Protein AF-A0A446BPL0-F1 (afdb_monomer_lite)

Secondary structure (DSSP, 8-state):
----------------PPPPPPPPPEEEEEEEEESS--SSEEEEEEEEEEE-TTS-EEEEEEEEEE-TT--EEEEEEEEETTEEEEEEE---GGGTTGGGEEEEEEEEE-SSEEEEEEEEEEE-----

Radius of gyration: 24.14 Å; chains: 1; bounding box: 32×94×41 Å

Structure (mmCIF, N/CA/C/O backbone):
data_AF-A0A446BPL0-F1
#
_entry.id   AF-A0A446BPL0-F1
#
loop_
_atom_site.group_PDB
_atom_site.id
_atom_site.type_symbol
_atom_site.label_atom_id
_atom_site.label_alt_id
_atom_site.label_comp_id
_atom_site.label_asym_id
_atom_site.label_entity_id
_atom_site.label_seq_id
_atom_site.pdbx_PDB_ins_code
_atom_site.Cartn_x
_atom_site.Cartn_y
_atom_site.Cartn_z
_atom_site.occupancy
_atom_site.B_iso_or_equiv
_atom_site.auth_seq_id
_atom_site.auth_comp_id
_atom_site.auth_asym_id
_atom_site.auth_atom_id
_atom_site.pdbx_PDB_model_num
ATOM 1 N N . MET A 1 1 ? 3.384 -76.681 -22.483 1.00 42.91 1 MET A N 1
ATOM 2 C CA . MET A 1 1 ? 3.804 -75.402 -21.876 1.00 42.91 1 MET A CA 1
ATOM 3 C C . MET A 1 1 ? 3.046 -74.299 -22.608 1.00 42.91 1 MET A C 1
ATOM 5 O O . MET A 1 1 ? 3.404 -73.990 -23.733 1.00 42.91 1 MET A O 1
ATOM 9 N N . LEU A 1 2 ? 1.916 -73.838 -22.064 1.00 40.09 2 LEU A N 1
ATOM 10 C CA . LEU A 1 2 ? 1.061 -72.804 -22.668 1.00 40.09 2 LEU A CA 1
ATOM 11 C C . LEU A 1 2 ? 1.271 -71.510 -21.876 1.00 40.09 2 LEU A C 1
ATOM 13 O O . LEU A 1 2 ? 0.990 -71.479 -20.680 1.00 40.09 2 LEU A O 1
ATOM 17 N N . ALA A 1 3 ? 1.826 -70.484 -22.520 1.00 44.44 3 ALA A N 1
ATOM 18 C CA . ALA A 1 3 ? 2.051 -69.174 -21.920 1.00 44.44 3 ALA A CA 1
ATOM 19 C C . ALA A 1 3 ? 0.788 -68.313 -22.079 1.00 44.44 3 ALA A C 1
ATOM 21 O O . ALA A 1 3 ? 0.375 -68.021 -23.199 1.00 44.44 3 ALA A O 1
ATOM 22 N N . PHE A 1 4 ? 0.179 -67.915 -20.963 1.00 41.56 4 PHE A N 1
ATOM 23 C CA . PHE A 1 4 ? -0.843 -66.868 -20.921 1.00 41.56 4 PHE A CA 1
ATOM 24 C C . PHE A 1 4 ? -0.150 -65.505 -20.785 1.00 41.56 4 PHE A C 1
ATOM 26 O O . PHE A 1 4 ? 0.570 -65.317 -19.803 1.00 41.56 4 PHE A O 1
ATOM 33 N N . PRO A 1 5 ? -0.358 -64.531 -21.687 1.00 60.25 5 PRO A N 1
ATOM 34 C CA . PRO A 1 5 ? 0.028 -63.160 -21.404 1.00 60.25 5 PRO A CA 1
ATOM 35 C C . PRO A 1 5 ? -1.113 -62.474 -20.639 1.00 60.25 5 PRO A C 1
ATOM 37 O O . PRO A 1 5 ? -2.188 -62.233 -21.183 1.00 60.25 5 PRO A O 1
ATOM 40 N N . PHE A 1 6 ? -0.887 -62.160 -19.364 1.00 51.91 6 PHE A N 1
ATOM 41 C CA . PHE A 1 6 ? -1.684 -61.164 -18.646 1.00 51.91 6 PHE A CA 1
ATOM 42 C C . PHE A 1 6 ? -1.260 -59.768 -19.127 1.00 51.91 6 PHE A C 1
ATOM 44 O O . PHE A 1 6 ? -0.077 -59.444 -18.996 1.00 51.91 6 PHE A O 1
ATOM 51 N N . PRO A 1 7 ? -2.155 -58.904 -19.639 1.00 57.72 7 PRO A N 1
ATOM 52 C CA . PRO A 1 7 ? -1.824 -57.496 -19.757 1.00 57.72 7 PRO A CA 1
ATOM 53 C C . PRO A 1 7 ? -1.937 -56.854 -18.369 1.00 57.72 7 PRO A C 1
ATOM 55 O O . PRO A 1 7 ? -2.996 -56.861 -17.740 1.00 57.72 7 PRO A O 1
ATOM 58 N N . LEU A 1 8 ? -0.822 -56.312 -17.884 1.00 49.50 8 LEU A N 1
ATOM 59 C CA . LEU A 1 8 ? -0.782 -55.452 -16.708 1.00 49.50 8 LEU A CA 1
ATOM 60 C C . LEU A 1 8 ? -1.464 -54.124 -17.071 1.00 49.50 8 LEU A C 1
ATOM 62 O O . LEU A 1 8 ? -0.910 -53.321 -17.817 1.00 49.50 8 LEU A O 1
ATOM 66 N N . LEU A 1 9 ? -2.683 -53.911 -16.577 1.00 45.56 9 LEU A N 1
ATOM 67 C CA . LEU A 1 9 ? -3.401 -52.650 -16.736 1.00 45.56 9 LEU A CA 1
ATOM 68 C C . LEU A 1 9 ? -2.903 -51.662 -15.668 1.00 45.56 9 LEU A C 1
ATOM 70 O O . LEU A 1 9 ? -3.356 -51.690 -14.525 1.00 45.56 9 LEU A O 1
ATOM 74 N N . THR A 1 10 ? -1.951 -50.797 -16.009 1.00 55.56 10 THR A N 1
ATOM 75 C CA . THR A 1 10 ? -1.563 -49.664 -15.158 1.00 55.56 10 THR A CA 1
ATOM 76 C C . THR A 1 10 ? -2.549 -48.512 -15.353 1.00 55.56 10 THR A C 1
ATOM 78 O O . THR A 1 10 ? -2.412 -47.710 -16.274 1.00 55.56 10 THR A O 1
ATOM 81 N N . LEU A 1 11 ? -3.547 -48.399 -14.470 1.00 48.34 11 LEU A N 1
ATOM 82 C CA . LEU A 1 11 ? -4.276 -47.140 -14.290 1.00 48.34 11 LEU A CA 1
ATOM 83 C C . LEU A 1 11 ? -3.397 -46.184 -13.475 1.00 48.34 11 LEU A C 1
ATOM 85 O O . LEU A 1 11 ? -3.347 -46.260 -12.250 1.00 48.34 11 LEU A O 1
ATOM 89 N N . ALA A 1 12 ? -2.715 -45.264 -14.152 1.00 51.53 12 ALA A N 1
ATOM 90 C CA . ALA A 1 12 ? -2.265 -44.039 -13.510 1.00 51.53 12 ALA A CA 1
ATOM 91 C C . ALA A 1 12 ? -3.469 -43.089 -13.432 1.00 51.53 12 ALA A C 1
ATOM 93 O O . ALA A 1 12 ? -3.795 -42.399 -14.396 1.00 51.53 12 ALA A O 1
ATOM 94 N N . THR A 1 13 ? -4.169 -43.068 -12.298 1.00 52.16 13 THR A N 1
ATOM 95 C CA . THR A 1 13 ? -5.094 -41.974 -11.985 1.00 52.16 13 THR A CA 1
ATOM 96 C C . THR A 1 13 ? -4.269 -40.718 -11.740 1.00 52.16 13 THR A C 1
ATOM 98 O O . THR A 1 13 ? -3.755 -40.510 -10.642 1.00 52.16 13 THR A O 1
ATOM 101 N N . ALA A 1 14 ? -4.125 -39.882 -12.767 1.00 57.25 14 ALA A N 1
ATOM 102 C CA . ALA A 1 14 ? -3.742 -38.496 -12.571 1.00 57.25 14 ALA A CA 1
ATOM 103 C C . ALA A 1 14 ? -4.875 -37.832 -11.780 1.00 57.25 14 ALA A C 1
ATOM 105 O O . ALA A 1 14 ? -5.958 -37.590 -12.314 1.00 57.25 14 ALA A O 1
ATOM 106 N N . ALA A 1 15 ? -4.659 -37.594 -10.487 1.00 60.56 15 ALA A N 1
ATOM 107 C CA . ALA A 1 15 ? -5.486 -36.653 -9.755 1.00 60.56 15 ALA A CA 1
ATOM 108 C C . ALA A 1 15 ? -5.290 -35.294 -10.437 1.00 60.56 15 ALA A C 1
ATOM 110 O O . ALA A 1 15 ? -4.229 -34.684 -10.313 1.00 60.56 15 ALA A O 1
ATOM 111 N N . VAL A 1 16 ? -6.276 -34.856 -11.220 1.00 61.38 16 VAL A N 1
ATOM 112 C CA . VAL A 1 16 ? -6.340 -33.471 -11.682 1.00 61.38 16 VAL A CA 1
ATOM 113 C C . VAL A 1 16 ? -6.524 -32.649 -10.413 1.00 61.38 16 VAL A C 1
ATOM 115 O O . VAL A 1 16 ? -7.595 -32.669 -9.809 1.00 61.38 16 VAL A O 1
ATOM 118 N N . ALA A 1 17 ? -5.443 -32.032 -9.934 1.00 71.06 17 ALA A N 1
ATOM 119 C CA . ALA A 1 17 ? -5.537 -31.058 -8.862 1.00 71.06 17 ALA A CA 1
ATOM 120 C C . ALA A 1 17 ? -6.534 -29.989 -9.322 1.00 71.06 17 ALA A C 1
ATOM 122 O O . ALA A 1 17 ? -6.438 -29.513 -10.451 1.00 71.06 17 ALA A O 1
ATOM 123 N N . ALA A 1 18 ? -7.529 -29.683 -8.489 1.00 79.38 18 ALA A N 1
ATOM 124 C CA . ALA A 1 18 ? -8.493 -28.641 -8.809 1.00 79.38 18 ALA A CA 1
ATOM 125 C C . ALA A 1 18 ? -7.753 -27.329 -9.109 1.00 79.38 18 ALA A C 1
ATOM 127 O O . ALA A 1 18 ? -6.760 -27.022 -8.442 1.00 79.38 18 ALA A O 1
ATOM 128 N N . ASP A 1 19 ? -8.245 -26.567 -10.088 1.00 86.25 19 ASP A N 1
ATOM 129 C CA . ASP A 1 19 ? -7.669 -25.264 -10.404 1.00 86.25 19 ASP A CA 1
ATOM 130 C C . ASP A 1 19 ? -7.672 -24.381 -9.143 1.00 86.25 19 ASP A C 1
ATOM 132 O O . ASP A 1 19 ? -8.701 -24.279 -8.458 1.00 86.25 19 ASP A O 1
ATOM 136 N N . PRO A 1 20 ? -6.537 -23.750 -8.792 1.00 85.81 20 PRO A N 1
ATOM 137 C CA . PRO A 1 20 ? -6.474 -22.897 -7.619 1.00 85.81 20 PRO A CA 1
ATOM 138 C C . PRO A 1 20 ? -7.430 -21.716 -7.797 1.00 85.81 20 PRO A C 1
ATOM 140 O O . PRO A 1 20 ? -7.405 -21.017 -8.808 1.00 85.81 20 PRO A O 1
ATOM 143 N N . THR A 1 21 ? -8.277 -21.473 -6.797 1.00 88.94 21 THR A N 1
ATOM 144 C CA . THR A 1 21 ? -9.144 -20.290 -6.799 1.00 88.94 21 THR A CA 1
ATOM 145 C C . THR A 1 21 ? -8.307 -19.058 -6.438 1.00 88.94 21 THR A C 1
ATOM 147 O O . TH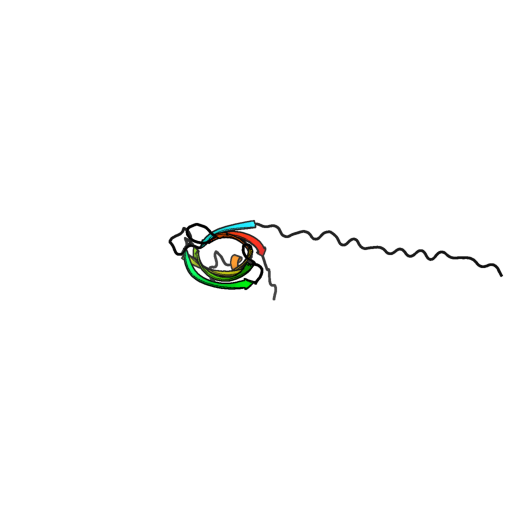R A 1 21 ? -7.735 -19.034 -5.345 1.00 88.94 21 THR A O 1
ATOM 150 N N . PRO A 1 22 ? -8.211 -18.038 -7.310 1.00 87.56 22 PRO A N 1
ATOM 151 C CA . PRO A 1 22 ? -7.434 -16.838 -7.019 1.00 87.56 22 PRO A CA 1
ATOM 152 C C . PRO A 1 22 ? -8.084 -16.007 -5.898 1.00 87.56 22 PRO A C 1
ATOM 154 O O . PRO A 1 22 ? -9.307 -16.060 -5.716 1.00 87.56 22 PRO A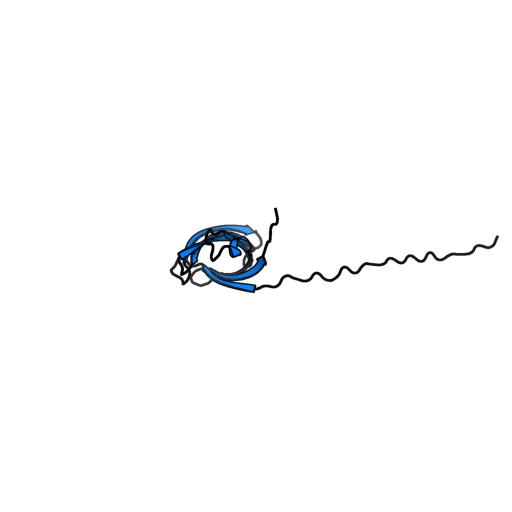 O 1
ATOM 157 N N . PRO A 1 23 ? -7.301 -15.205 -5.153 1.00 86.81 23 PRO A N 1
ATOM 158 C CA . PRO A 1 23 ? -7.859 -14.260 -4.195 1.00 86.81 23 PRO A CA 1
ATOM 159 C C . PRO A 1 23 ? -8.688 -13.183 -4.909 1.00 86.81 23 PRO A C 1
ATOM 161 O O . PRO A 1 23 ? -8.446 -12.841 -6.067 1.00 86.81 23 PRO A O 1
ATOM 164 N N . LYS A 1 24 ? -9.670 -12.625 -4.198 1.00 88.06 24 LYS A N 1
ATOM 165 C CA . LYS A 1 24 ? -10.423 -11.455 -4.667 1.00 88.06 24 LYS A CA 1
ATOM 166 C C . LYS A 1 24 ? -9.668 -10.181 -4.297 1.00 88.06 24 LYS A C 1
ATOM 168 O O . LYS A 1 24 ? -9.103 -10.110 -3.213 1.00 88.06 24 LYS A O 1
ATOM 173 N N . LEU A 1 25 ? -9.734 -9.168 -5.157 1.00 83.25 25 LEU A N 1
ATOM 174 C CA . LEU A 1 25 ? -9.207 -7.834 -4.872 1.00 83.25 25 LEU A CA 1
ATOM 175 C C . LEU A 1 25 ? -10.346 -6.904 -4.448 1.00 83.25 25 LEU A C 1
ATOM 177 O O . LEU A 1 25 ? -11.337 -6.769 -5.166 1.00 83.25 25 LEU A O 1
ATOM 181 N N . THR A 1 26 ? -10.201 -6.266 -3.289 1.00 89.38 26 THR A N 1
ATOM 182 C CA . THR A 1 26 ? -11.112 -5.216 -2.808 1.00 89.38 26 THR A CA 1
ATOM 183 C C . THR A 1 26 ? -10.370 -3.889 -2.823 1.00 89.38 26 THR A C 1
ATOM 185 O O . THR A 1 26 ? -9.348 -3.769 -2.162 1.00 89.38 26 THR A O 1
ATOM 188 N N . TYR A 1 27 ? -10.853 -2.892 -3.563 1.00 86.00 27 TYR A N 1
ATOM 189 C CA . TYR A 1 27 ? -10.235 -1.561 -3.566 1.00 86.00 27 TYR A CA 1
ATOM 190 C C . TYR A 1 27 ? -10.253 -0.941 -2.163 1.00 86.00 27 TYR A C 1
ATOM 192 O O . TYR A 1 27 ? -11.278 -1.000 -1.481 1.00 86.00 27 TYR A O 1
ATOM 200 N N . LEU A 1 28 ? -9.125 -0.364 -1.747 1.00 78.44 28 LEU A N 1
ATOM 201 C CA . LEU A 1 28 ? -8.977 0.307 -0.459 1.00 78.44 28 LEU A CA 1
ATOM 202 C C . LEU A 1 28 ? -8.961 1.821 -0.625 1.00 78.44 28 LEU A C 1
ATOM 204 O O . LEU A 1 28 ? -9.869 2.503 -0.154 1.00 78.44 28 LEU A O 1
ATOM 208 N N . TYR A 1 29 ? -7.920 2.342 -1.268 1.00 84.56 29 TYR A N 1
ATOM 209 C CA . TYR A 1 29 ? -7.711 3.772 -1.443 1.00 84.56 29 TYR A CA 1
ATOM 210 C C . TYR A 1 29 ? -6.790 4.043 -2.631 1.00 84.56 29 TYR A C 1
ATOM 212 O O . TYR A 1 29 ? -6.041 3.171 -3.066 1.00 84.56 29 TYR A O 1
ATOM 220 N N . SER A 1 30 ? -6.826 5.284 -3.105 1.00 80.06 30 SER A N 1
ATOM 221 C CA . SER A 1 30 ? -5.842 5.850 -4.021 1.00 80.06 30 SER A CA 1
ATOM 222 C C . SER A 1 30 ? -4.975 6.829 -3.240 1.00 80.06 30 SER A C 1
ATOM 224 O O . SER A 1 30 ? -5.511 7.645 -2.481 1.00 80.06 30 SER A O 1
ATOM 226 N N . ALA A 1 31 ? -3.664 6.791 -3.432 1.00 72.12 31 ALA A N 1
ATOM 227 C CA . ALA A 1 31 ? -2.737 7.761 -2.869 1.00 72.12 31 ALA A CA 1
ATOM 228 C C . ALA A 1 31 ? -2.050 8.543 -3.984 1.00 72.12 31 ALA A C 1
ATOM 230 O O . ALA A 1 31 ? -1.574 7.969 -4.957 1.00 72.12 31 ALA A O 1
ATOM 231 N N . ASN A 1 32 ? -1.962 9.860 -3.810 1.00 71.50 32 ASN A 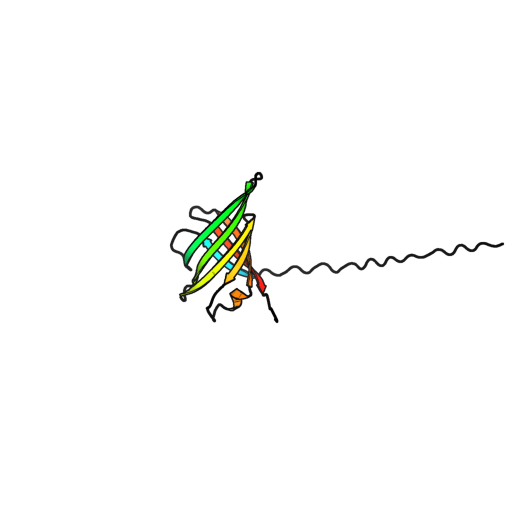N 1
ATOM 232 C CA . ASN A 1 32 ? -1.019 10.674 -4.559 1.00 71.50 32 ASN A CA 1
ATOM 233 C C . ASN A 1 32 ? 0.157 10.972 -3.631 1.00 71.50 32 ASN A C 1
ATOM 235 O O . ASN A 1 32 ? 0.058 11.799 -2.724 1.00 71.50 32 ASN A O 1
ATOM 239 N N . VAL A 1 33 ? 1.245 10.235 -3.815 1.00 67.44 33 VAL A N 1
ATOM 240 C CA . VAL A 1 33 ? 2.484 10.384 -3.063 1.00 67.44 33 VAL A CA 1
ATOM 241 C C . VAL A 1 33 ? 3.228 11.592 -3.620 1.00 67.44 33 VAL A C 1
ATOM 243 O O . VAL A 1 33 ? 4.138 11.474 -4.438 1.00 67.44 33 VAL A O 1
ATOM 246 N N . THR A 1 34 ? 2.781 12.776 -3.209 1.00 57.34 34 THR A N 1
ATOM 247 C CA . THR A 1 34 ? 3.431 14.060 -3.493 1.00 57.34 34 THR A CA 1
ATOM 248 C C . THR A 1 34 ? 4.069 14.604 -2.225 1.00 57.34 34 THR A C 1
ATOM 250 O O . THR A 1 34 ? 3.502 14.470 -1.139 1.00 57.34 34 THR A O 1
ATOM 253 N N . PHE A 1 35 ? 5.184 15.321 -2.346 1.00 45.19 35 PHE A N 1
ATOM 254 C CA . PHE A 1 35 ? 5.617 16.241 -1.295 1.00 45.19 35 PHE A CA 1
ATOM 255 C C . PHE A 1 35 ? 4.673 17.463 -1.300 1.00 45.19 35 PHE A C 1
ATOM 257 O O . PHE A 1 35 ? 4.975 18.479 -1.917 1.00 45.19 35 PHE A O 1
ATOM 264 N N . GLY A 1 36 ? 3.489 17.356 -0.687 1.00 38.44 36 GLY A N 1
ATOM 265 C CA . GLY A 1 36 ? 2.461 18.406 -0.743 1.00 38.44 36 GLY A CA 1
ATOM 266 C C . GLY A 1 36 ? 1.130 18.021 -0.089 1.00 38.44 36 GLY A C 1
ATOM 267 O O . GLY A 1 36 ? 0.911 16.866 0.265 1.00 38.44 36 GLY A O 1
ATOM 268 N N . ASP A 1 37 ? 0.246 19.000 0.123 1.00 36.94 37 ASP A N 1
ATOM 269 C CA . ASP A 1 37 ? -0.991 18.819 0.896 1.00 36.94 37 ASP A CA 1
ATOM 270 C C . ASP A 1 37 ? -2.069 18.025 0.123 1.00 36.94 37 ASP A C 1
ATOM 272 O O . ASP A 1 37 ? -2.502 18.428 -0.956 1.00 36.94 37 ASP A O 1
ATOM 276 N N . THR A 1 38 ? -2.545 16.909 0.693 1.00 40.91 38 THR A N 1
ATOM 277 C CA . THR A 1 38 ? -3.691 16.120 0.185 1.00 40.91 38 THR A CA 1
ATOM 278 C C . THR A 1 38 ? -4.570 15.536 1.308 1.00 40.91 38 THR A C 1
ATOM 280 O O . THR A 1 38 ? -4.214 15.571 2.483 1.00 40.91 38 THR A O 1
ATOM 283 N N . VAL A 1 39 ? -5.753 15.036 0.912 1.00 46.22 39 VAL A N 1
ATOM 284 C CA . VAL A 1 39 ? -6.985 14.711 1.686 1.00 46.22 39 VAL A CA 1
ATOM 285 C C . VAL A 1 39 ? -6.825 13.613 2.765 1.00 46.22 39 VAL A C 1
ATOM 287 O O . VAL A 1 39 ? -7.673 13.439 3.634 1.00 46.22 39 VAL A O 1
ATOM 290 N N . SER A 1 40 ? -5.699 12.913 2.771 1.00 54.25 40 SER A N 1
ATOM 291 C CA . SER A 1 40 ? -5.096 12.256 3.933 1.00 54.25 40 SER A CA 1
ATOM 292 C C . SER A 1 40 ? -3.602 12.438 3.740 1.00 54.25 40 SER A C 1
ATOM 294 O O . SER A 1 40 ? -3.081 12.185 2.652 1.00 54.25 40 SER A O 1
ATOM 296 N N . LYS A 1 41 ? -2.931 13.002 4.737 1.00 67.88 41 LYS A N 1
ATOM 297 C CA . LYS A 1 41 ? -1.593 13.541 4.527 1.00 67.88 41 LYS A CA 1
ATOM 298 C C . LYS A 1 41 ? -0.575 12.428 4.698 1.00 67.88 41 LYS A C 1
ATOM 300 O O . LYS A 1 41 ? -0.506 11.822 5.766 1.00 67.88 41 LYS A O 1
ATOM 305 N N . ILE A 1 42 ? 0.243 12.193 3.675 1.00 68.56 42 ILE A N 1
ATOM 306 C CA . ILE A 1 42 ? 1.532 11.541 3.903 1.00 68.56 42 ILE A CA 1
ATOM 307 C C . ILE A 1 42 ? 2.356 12.528 4.725 1.00 68.56 42 ILE A C 1
ATOM 309 O O . ILE A 1 42 ? 2.700 13.611 4.254 1.00 68.56 42 ILE A O 1
ATOM 313 N N . VAL A 1 43 ? 2.580 12.201 5.995 1.00 75.56 43 VAL A N 1
ATOM 314 C CA . VAL A 1 43 ? 3.222 13.120 6.944 1.00 75.56 43 VAL A CA 1
ATOM 315 C C . VAL A 1 43 ? 4.733 13.097 6.757 1.00 75.56 43 VAL A C 1
ATOM 317 O O . VAL A 1 43 ? 5.378 14.143 6.774 1.00 75.56 43 VAL A O 1
ATOM 320 N N . THR A 1 44 ? 5.299 11.905 6.582 1.00 83.06 44 THR A N 1
ATOM 321 C CA . THR A 1 44 ? 6.719 11.692 6.300 1.00 83.06 44 THR A CA 1
ATOM 322 C C . THR A 1 44 ? 6.920 10.323 5.662 1.00 83.06 44 THR A C 1
ATOM 324 O O . THR A 1 44 ? 6.079 9.437 5.821 1.00 83.06 44 THR A O 1
ATOM 327 N N . GLY A 1 45 ? 8.038 10.135 4.967 1.00 87.75 45 GLY A N 1
ATOM 328 C CA . GLY A 1 45 ? 8.394 8.854 4.383 1.00 87.75 45 GLY A CA 1
ATOM 329 C C . GLY A 1 45 ? 9.786 8.832 3.774 1.00 87.75 45 GLY A C 1
ATOM 330 O O . GLY A 1 45 ? 10.429 9.869 3.609 1.00 87.75 45 GLY A O 1
ATOM 331 N N . MET A 1 46 ? 10.240 7.630 3.446 1.00 88.44 46 MET A N 1
ATOM 332 C CA . MET A 1 46 ? 11.460 7.367 2.702 1.00 88.44 46 MET A CA 1
ATOM 333 C C . MET A 1 46 ? 11.199 6.218 1.735 1.00 88.44 46 MET A C 1
ATOM 335 O O . MET A 1 46 ? 10.587 5.223 2.109 1.00 88.44 46 MET A O 1
ATOM 339 N N . ASP A 1 47 ? 11.689 6.366 0.512 1.00 90.12 47 ASP A N 1
ATOM 340 C CA . ASP A 1 47 ? 11.747 5.297 -0.476 1.00 90.12 47 ASP A CA 1
ATOM 341 C C . ASP A 1 47 ? 13.215 5.088 -0.836 1.00 90.12 47 ASP A C 1
ATOM 343 O O . ASP A 1 47 ? 13.906 6.015 -1.273 1.00 90.12 47 ASP A O 1
ATOM 347 N N . TRP A 1 48 ? 13.711 3.884 -0.578 1.00 93.94 48 TRP A N 1
ATOM 348 C CA . TRP A 1 48 ? 15.001 3.441 -1.082 1.00 93.94 48 TRP A CA 1
ATOM 349 C C . TRP A 1 48 ? 14.777 2.316 -2.088 1.00 93.94 48 TRP A C 1
ATOM 351 O O . TRP A 1 48 ? 13.797 1.584 -2.046 1.00 93.94 48 TRP A O 1
ATOM 361 N N . GLY A 1 49 ? 15.700 2.135 -3.020 1.00 93.81 49 GLY A N 1
ATOM 362 C CA . GLY A 1 49 ? 15.544 1.059 -3.982 1.00 93.81 49 GLY A CA 1
ATOM 363 C C . GLY A 1 49 ? 16.753 0.890 -4.865 1.00 93.81 49 GLY A C 1
ATOM 364 O O . GLY A 1 49 ? 17.650 1.736 -4.909 1.00 93.81 49 GLY A O 1
ATOM 365 N N . LEU A 1 50 ? 16.769 -0.231 -5.577 1.00 96.62 50 LEU A N 1
ATOM 366 C CA . LEU A 1 50 ? 17.805 -0.538 -6.550 1.00 96.62 50 LEU A CA 1
ATOM 367 C C . LEU A 1 50 ? 17.184 -0.701 -7.931 1.00 96.62 50 LEU A C 1
ATOM 369 O O . LEU A 1 50 ? 16.221 -1.448 -8.115 1.00 96.62 50 LEU A O 1
ATOM 373 N N . THR A 1 51 ? 17.786 -0.044 -8.916 1.00 97.31 51 THR A N 1
ATOM 374 C CA . THR A 1 51 ? 17.486 -0.286 -10.325 1.00 97.31 51 THR A CA 1
ATOM 375 C C . THR A 1 51 ? 18.422 -1.361 -10.852 1.00 97.31 51 THR A C 1
ATOM 377 O O . THR A 1 51 ? 19.644 -1.208 -10.840 1.00 97.31 51 THR A O 1
ATOM 380 N N . SER A 1 52 ? 17.847 -2.471 -11.307 1.00 97.00 52 SER A N 1
ATOM 381 C CA . SER A 1 52 ? 18.597 -3.531 -11.981 1.00 97.00 52 SER A CA 1
ATOM 382 C C . SER A 1 52 ? 19.196 -3.039 -13.305 1.00 97.00 52 SER A C 1
ATOM 384 O O . SER A 1 52 ? 18.726 -2.070 -13.899 1.00 97.00 52 SER A O 1
ATOM 386 N N . ALA A 1 53 ? 20.186 -3.764 -13.835 1.00 97.44 53 ALA A N 1
ATOM 387 C CA . ALA A 1 53 ? 20.754 -3.471 -15.156 1.00 97.44 53 ALA A CA 1
ATOM 388 C C . ALA A 1 53 ? 19.708 -3.507 -16.292 1.00 97.44 53 ALA A C 1
ATOM 390 O O . ALA A 1 53 ? 19.884 -2.844 -17.308 1.00 97.44 53 ALA A O 1
ATOM 391 N N . GLY A 1 54 ? 18.614 -4.258 -16.111 1.00 96.12 54 GLY A N 1
ATOM 392 C CA . GLY A 1 54 ? 17.483 -4.310 -17.041 1.00 96.12 54 GLY A CA 1
ATOM 393 C C . GLY A 1 54 ? 16.489 -3.151 -16.900 1.00 96.12 54 GLY A C 1
ATOM 394 O O . GLY A 1 54 ? 15.460 -3.168 -17.564 1.00 96.12 54 GLY A O 1
ATOM 395 N N . GLY A 1 55 ? 16.757 -2.173 -16.030 1.00 95.06 55 GLY A N 1
ATOM 396 C CA . GLY A 1 55 ? 15.902 -1.000 -15.826 1.00 95.06 55 GLY A CA 1
ATOM 397 C C . GLY A 1 55 ? 14.738 -1.207 -14.854 1.00 95.06 55 GLY A C 1
ATOM 398 O O . GLY A 1 55 ? 13.989 -0.267 -14.611 1.00 95.06 55 GLY A O 1
ATOM 399 N N . ILE A 1 56 ? 14.586 -2.397 -14.264 1.00 94.81 56 ILE A N 1
ATOM 400 C CA . ILE A 1 56 ? 13.543 -2.656 -13.259 1.00 94.81 56 ILE A CA 1
ATOM 401 C C . ILE A 1 56 ? 13.961 -2.011 -11.936 1.00 94.81 56 ILE A C 1
ATOM 403 O O . ILE A 1 56 ? 14.980 -2.413 -11.364 1.00 94.81 56 ILE A O 1
ATOM 407 N N . PHE A 1 57 ? 13.182 -1.038 -11.462 1.00 94.38 57 PHE A N 1
ATOM 408 C CA . PHE A 1 57 ? 13.340 -0.418 -10.147 1.00 94.38 57 PHE A CA 1
ATOM 409 C C . PHE A 1 57 ? 12.612 -1.241 -9.081 1.00 94.38 57 PHE A C 1
ATOM 411 O O . PHE A 1 57 ? 11.449 -1.595 -9.257 1.00 94.38 57 PHE A O 1
ATOM 418 N N . SER A 1 58 ? 13.304 -1.561 -7.988 1.00 96.44 58 SER A N 1
ATOM 419 C CA . SER A 1 58 ? 12.739 -2.311 -6.861 1.00 96.44 58 SER A CA 1
ATOM 420 C C . SER A 1 58 ? 12.705 -1.422 -5.617 1.00 96.44 58 SER A C 1
ATOM 422 O O . SER A 1 58 ? 13.752 -1.301 -4.969 1.00 96.44 58 SER A O 1
ATOM 424 N N . PRO A 1 59 ? 11.567 -0.763 -5.326 1.00 94.31 59 PRO A N 1
ATOM 425 C CA . PRO A 1 59 ? 11.421 0.078 -4.146 1.00 94.31 59 PRO A CA 1
ATOM 426 C C . PRO A 1 59 ? 11.226 -0.751 -2.873 1.00 94.31 59 PRO A C 1
ATOM 428 O O . PRO A 1 59 ? 10.660 -1.850 -2.892 1.00 94.31 59 PRO A O 1
ATOM 431 N N . ASP A 1 60 ? 11.661 -0.167 -1.767 1.00 95.69 60 ASP A N 1
ATOM 432 C CA . ASP A 1 60 ? 11.285 -0.493 -0.398 1.00 95.69 60 ASP A CA 1
ATOM 433 C C . ASP A 1 60 ? 10.923 0.854 0.262 1.00 95.69 60 ASP A C 1
ATOM 435 O O . ASP A 1 60 ? 11.797 1.623 0.673 1.00 95.69 60 ASP A O 1
ATOM 439 N N . ALA A 1 61 ? 9.633 1.169 0.332 1.00 93.38 61 ALA A N 1
ATOM 440 C CA . ALA A 1 61 ? 9.153 2.431 0.875 1.00 93.38 61 ALA A CA 1
ATOM 441 C C . ALA A 1 61 ? 8.540 2.249 2.263 1.00 93.38 61 ALA A C 1
ATOM 443 O O . ALA A 1 61 ? 7.919 1.234 2.583 1.00 93.38 61 ALA A O 1
ATOM 444 N N . LEU A 1 62 ? 8.703 3.273 3.092 1.00 94.50 62 LEU A N 1
ATOM 445 C CA . LEU A 1 62 ? 8.038 3.401 4.377 1.00 94.50 62 LEU A CA 1
ATOM 446 C C . LEU A 1 62 ? 7.548 4.829 4.542 1.00 94.50 62 LEU A C 1
ATOM 448 O O . LEU A 1 62 ? 8.321 5.773 4.384 1.00 94.50 62 LEU A O 1
ATOM 452 N N . TYR A 1 63 ? 6.284 4.999 4.905 1.00 92.44 63 TYR A N 1
ATOM 453 C CA . TYR A 1 63 ? 5.717 6.320 5.144 1.00 92.44 63 TYR A CA 1
ATOM 454 C C . TYR A 1 63 ? 4.543 6.271 6.113 1.00 92.44 63 TYR A C 1
ATOM 456 O O . TYR A 1 63 ? 3.951 5.224 6.357 1.00 92.44 63 TYR A O 1
ATOM 464 N N . THR A 1 64 ? 4.202 7.418 6.691 1.00 92.62 64 THR A N 1
ATOM 465 C CA . THR A 1 64 ? 3.044 7.553 7.575 1.00 92.62 64 THR A CA 1
ATOM 466 C C . THR A 1 64 ? 1.912 8.282 6.872 1.00 92.62 64 THR A C 1
ATOM 468 O O . THR A 1 64 ? 2.087 9.386 6.359 1.00 92.62 64 THR A O 1
ATOM 471 N N . LEU A 1 65 ? 0.731 7.674 6.890 1.00 90.56 65 LEU A N 1
ATOM 472 C CA . LEU A 1 65 ? -0.533 8.306 6.545 1.00 90.56 65 LEU A CA 1
ATOM 473 C C . LEU A 1 65 ? -1.191 8.848 7.808 1.00 90.56 65 LEU A C 1
ATOM 475 O O . LEU A 1 65 ? -1.267 8.159 8.827 1.00 90.56 65 LEU A O 1
ATOM 479 N N . GLN A 1 66 ? -1.704 10.068 7.720 1.00 89.94 66 GLN A N 1
ATOM 480 C CA . GLN A 1 66 ? -2.637 10.617 8.689 1.00 89.94 66 GLN A CA 1
ATOM 481 C C . GLN A 1 66 ? -4.015 10.729 8.044 1.00 89.94 66 GLN A C 1
ATOM 483 O O . GLN A 1 66 ? -4.177 11.404 7.023 1.00 89.94 66 GLN A O 1
ATOM 488 N N . THR A 1 67 ? -4.989 10.045 8.636 1.00 88.06 67 THR A N 1
ATOM 489 C CA . THR A 1 67 ? -6.390 10.098 8.212 1.00 88.06 67 THR A CA 1
ATOM 490 C C . THR A 1 67 ? -7.013 11.450 8.562 1.00 88.06 67 THR A C 1
ATOM 492 O O . THR A 1 67 ? -6.490 12.211 9.381 1.00 88.06 67 THR A O 1
ATOM 495 N N . ASP A 1 68 ? -8.160 11.749 7.962 1.00 88.44 68 ASP A N 1
ATOM 496 C CA . ASP A 1 68 ? -8.959 12.946 8.245 1.00 88.44 68 ASP A CA 1
ATOM 497 C C . ASP A 1 68 ? -9.428 13.033 9.709 1.00 88.44 68 ASP A C 1
ATOM 499 O O . ASP A 1 68 ? -9.527 14.122 10.275 1.00 88.44 68 ASP A O 1
ATOM 503 N N . ASP A 1 69 ? -9.647 11.886 10.350 1.00 88.50 69 ASP A N 1
ATOM 504 C CA . ASP A 1 69 ? -9.936 11.757 11.778 1.00 88.50 69 ASP A CA 1
ATOM 505 C C . ASP A 1 69 ? -8.685 11.597 12.660 1.00 88.50 69 ASP A C 1
ATOM 507 O O . ASP A 1 69 ? -8.784 11.185 13.818 1.00 88.50 69 ASP A O 1
ATOM 511 N N . ASN A 1 70 ? -7.515 11.985 12.139 1.00 90.62 70 ASN A N 1
ATOM 512 C CA . ASN A 1 70 ? -6.253 12.129 12.867 1.00 90.62 70 ASN A CA 1
ATOM 513 C C . ASN A 1 70 ? -5.668 10.813 13.420 1.00 90.62 70 ASN A C 1
ATOM 515 O O . ASN A 1 70 ? -4.833 10.833 14.328 1.00 90.62 70 ASN A O 1
ATOM 519 N N . ALA A 1 71 ? -6.073 9.665 12.873 1.00 92.44 71 ALA A N 1
ATOM 520 C CA . ALA A 1 71 ? -5.399 8.401 13.125 1.00 92.44 71 ALA A CA 1
ATOM 521 C C . ALA A 1 71 ? -4.129 8.302 12.272 1.00 92.44 71 ALA A C 1
ATOM 523 O O . ALA A 1 71 ? -4.107 8.693 11.105 1.00 92.44 71 ALA A O 1
ATOM 524 N N . THR A 1 72 ? -3.074 7.735 12.854 1.00 94.81 72 THR A N 1
ATOM 525 C CA . THR A 1 72 ? -1.813 7.485 12.151 1.00 94.81 72 THR A CA 1
ATOM 526 C C . THR A 1 72 ? -1.739 6.029 11.716 1.00 94.81 72 THR A C 1
ATOM 528 O O . THR A 1 72 ? -1.962 5.122 12.525 1.00 94.81 72 THR A O 1
ATOM 531 N N . VAL A 1 73 ? -1.382 5.809 10.455 1.00 94.56 73 VAL A N 1
ATOM 532 C CA . VAL A 1 73 ? -1.113 4.492 9.875 1.00 94.56 73 VAL A CA 1
ATOM 533 C C . VAL A 1 73 ? 0.286 4.514 9.272 1.00 94.56 73 VAL A C 1
ATOM 535 O O . VAL A 1 73 ? 0.580 5.336 8.409 1.00 94.56 73 VAL A O 1
ATOM 538 N N . LEU A 1 74 ? 1.160 3.630 9.736 1.00 96.12 74 LEU A N 1
ATOM 539 C CA . LEU A 1 74 ? 2.442 3.360 9.101 1.00 96.12 74 LEU A CA 1
ATOM 540 C C . LEU A 1 74 ? 2.216 2.401 7.931 1.00 96.12 74 LEU A C 1
ATOM 542 O O . LEU A 1 74 ? 1.504 1.409 8.079 1.00 96.12 74 LEU A O 1
ATOM 546 N N . VAL A 1 75 ? 2.809 2.706 6.784 1.00 95.62 75 VAL A N 1
ATOM 547 C CA . VAL A 1 75 ? 2.696 1.931 5.550 1.00 95.62 75 VAL A CA 1
ATOM 548 C C . VAL A 1 75 ? 4.076 1.440 5.143 1.00 95.62 75 VAL A C 1
ATOM 550 O O . VAL A 1 75 ? 5.041 2.204 5.177 1.00 95.62 75 VAL A O 1
ATOM 553 N N . PHE A 1 76 ? 4.146 0.171 4.754 1.00 96.50 76 PHE A N 1
ATOM 554 C CA . PHE A 1 76 ? 5.330 -0.467 4.193 1.00 96.50 76 PHE A CA 1
ATOM 555 C C . PHE A 1 76 ? 5.013 -0.930 2.781 1.00 96.50 76 PHE A C 1
ATOM 557 O O . PHE A 1 76 ? 4.037 -1.659 2.590 1.00 96.50 76 PHE A O 1
ATOM 564 N N . GLU A 1 77 ? 5.858 -0.573 1.821 1.00 96.00 77 GLU A N 1
ATOM 565 C CA . GLU A 1 77 ? 5.727 -1.004 0.434 1.00 96.00 77 GLU A CA 1
ATOM 566 C C . GLU A 1 77 ? 7.001 -1.681 -0.048 1.00 96.00 77 GLU A C 1
ATOM 568 O O . GLU A 1 77 ? 8.104 -1.220 0.238 1.00 96.00 77 GLU A O 1
ATOM 573 N N . ARG A 1 78 ? 6.859 -2.773 -0.801 1.00 97.06 78 ARG A N 1
ATOM 574 C CA . ARG A 1 78 ? 7.996 -3.448 -1.434 1.00 97.06 78 ARG A CA 1
ATOM 575 C C . ARG A 1 78 ? 7.595 -4.108 -2.737 1.00 97.06 78 ARG A C 1
ATOM 577 O O . ARG A 1 78 ? 6.567 -4.778 -2.793 1.00 97.06 78 ARG A O 1
ATOM 584 N N . GLY A 1 79 ? 8.427 -4.018 -3.767 1.00 95.88 79 GLY A N 1
ATOM 585 C CA . GLY A 1 79 ? 8.161 -4.773 -4.989 1.00 95.88 79 GLY A CA 1
ATOM 586 C C . GLY A 1 79 ? 9.071 -4.444 -6.155 1.00 95.88 79 GLY A C 1
ATOM 587 O O . GLY A 1 79 ? 10.247 -4.131 -5.979 1.00 95.88 79 GLY A O 1
ATOM 588 N N . HIS A 1 80 ? 8.503 -4.548 -7.352 1.00 96.25 80 HIS A N 1
ATOM 589 C CA . HIS A 1 80 ? 9.132 -4.178 -8.611 1.00 96.25 80 HIS A CA 1
ATOM 590 C C . HIS A 1 80 ? 8.198 -3.202 -9.310 1.00 96.25 80 HIS A C 1
ATOM 592 O O . HIS A 1 80 ? 7.114 -3.589 -9.738 1.00 96.25 80 HIS A O 1
ATOM 598 N N . ALA A 1 81 ? 8.620 -1.943 -9.422 1.00 91.88 81 ALA A N 1
ATOM 599 C CA . ALA A 1 81 ? 7.799 -0.899 -10.016 1.00 91.88 81 ALA A CA 1
ATOM 600 C C . ALA A 1 81 ? 7.288 -1.333 -11.409 1.00 91.88 81 ALA A C 1
ATOM 602 O O . ALA A 1 81 ? 8.075 -1.869 -12.200 1.00 91.88 81 ALA A O 1
ATOM 603 N N . PRO A 1 82 ? 5.997 -1.105 -11.722 1.00 93.75 82 PRO A N 1
ATOM 604 C CA . PRO A 1 82 ? 5.039 -0.252 -11.001 1.00 93.75 82 PRO A CA 1
ATOM 605 C C . PRO A 1 82 ? 4.302 -0.906 -9.817 1.00 93.75 82 PRO A C 1
ATOM 607 O O . PRO A 1 82 ? 3.434 -0.266 -9.229 1.00 93.75 82 PRO A O 1
ATOM 610 N N . ASP A 1 83 ? 4.626 -2.150 -9.469 1.00 96.25 83 ASP A N 1
ATOM 611 C CA . ASP A 1 83 ? 3.798 -2.996 -8.615 1.00 96.25 83 ASP A CA 1
ATOM 612 C C . ASP A 1 83 ? 4.470 -3.326 -7.272 1.00 96.25 83 ASP A C 1
ATOM 614 O O . ASP A 1 83 ? 5.618 -3.784 -7.215 1.00 96.25 83 ASP A O 1
ATOM 618 N N . VAL A 1 84 ? 3.742 -3.126 -6.171 1.00 96.50 84 VAL A N 1
ATOM 619 C CA . VAL A 1 84 ? 4.252 -3.327 -4.805 1.00 96.50 84 VAL A CA 1
ATOM 620 C C . VAL A 1 84 ? 3.247 -4.053 -3.913 1.00 96.50 84 VAL A C 1
ATOM 622 O O . VAL A 1 84 ? 2.035 -3.896 -4.034 1.00 96.50 84 VAL A O 1
ATOM 625 N N . GLN A 1 85 ? 3.750 -4.857 -2.980 1.00 97.06 85 GLN A N 1
ATOM 626 C CA . GLN A 1 85 ? 2.965 -5.316 -1.836 1.00 97.06 85 GLN A CA 1
ATOM 627 C C . GLN A 1 85 ? 2.881 -4.192 -0.804 1.00 97.06 85 GLN A C 1
ATOM 629 O O . GLN A 1 85 ? 3.848 -3.448 -0.643 1.00 97.06 85 GLN A O 1
ATOM 634 N N . VAL A 1 86 ? 1.771 -4.121 -0.071 1.00 96.38 86 VAL A N 1
ATOM 635 C CA . VAL A 1 86 ? 1.530 -3.092 0.943 1.00 96.38 86 VAL A CA 1
ATOM 636 C C . VAL A 1 86 ? 1.084 -3.735 2.254 1.00 96.38 86 VAL A C 1
ATOM 638 O O . VAL A 1 86 ? 0.177 -4.575 2.271 1.00 96.38 86 VAL A O 1
ATOM 641 N N . LEU A 1 87 ? 1.721 -3.330 3.351 1.00 96.75 87 LEU A N 1
ATOM 642 C CA . LEU A 1 87 ? 1.363 -3.697 4.722 1.00 96.75 87 LEU A CA 1
ATOM 643 C C . LEU A 1 87 ? 1.169 -2.444 5.578 1.00 96.75 87 LEU A C 1
ATOM 645 O O . LEU A 1 87 ? 1.708 -1.380 5.269 1.00 96.75 87 LEU A O 1
ATOM 649 N N . PHE A 1 88 ? 0.415 -2.589 6.668 1.00 95.94 88 PHE A N 1
ATOM 650 C CA . PHE A 1 88 ? 0.004 -1.477 7.520 1.00 95.94 88 PHE A CA 1
ATOM 651 C C . PHE A 1 88 ? 0.242 -1.769 9.000 1.00 95.94 88 PHE A C 1
ATOM 653 O O . PHE A 1 88 ? 0.016 -2.890 9.457 1.00 95.94 88 PHE A O 1
ATOM 660 N N . GLU A 1 89 ? 0.586 -0.729 9.758 1.00 97.62 89 GLU A N 1
ATOM 661 C CA . GLU A 1 89 ? 0.590 -0.745 11.221 1.00 97.62 89 GLU A CA 1
ATOM 662 C C . GLU A 1 89 ? -0.12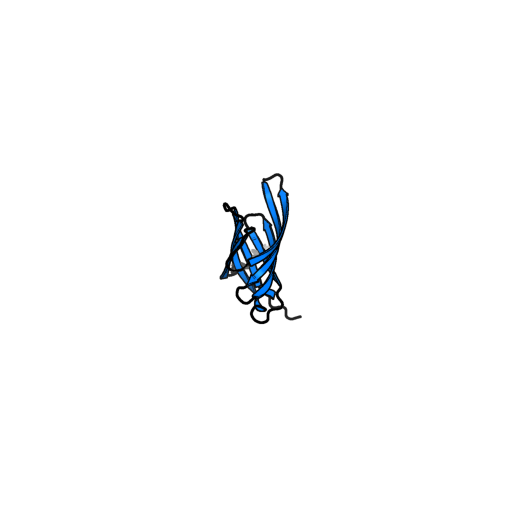3 0.489 11.789 1.00 97.62 89 GLU A C 1
ATOM 664 O O . GLU A 1 89 ? 0.138 1.628 11.399 1.00 97.62 89 GLU A O 1
ATOM 669 N N . THR A 1 90 ? -1.034 0.287 12.738 1.00 96.31 90 THR A N 1
ATOM 670 C CA . THR A 1 90 ? -1.728 1.371 13.442 1.00 96.31 90 THR A CA 1
ATOM 671 C C . THR A 1 90 ? -2.176 0.954 14.841 1.00 96.31 90 THR A C 1
ATOM 673 O O . THR A 1 90 ? -2.570 -0.190 15.073 1.00 96.31 90 THR A O 1
ATOM 676 N N . ALA A 1 91 ? -2.167 1.911 15.770 1.00 97.38 91 ALA A N 1
ATOM 677 C CA . ALA A 1 91 ? -2.730 1.759 17.113 1.00 97.38 91 ALA A CA 1
ATOM 678 C C . ALA A 1 91 ? -4.207 2.193 17.206 1.00 97.38 91 ALA A C 1
ATOM 680 O O . ALA A 1 91 ? -4.789 2.154 18.285 1.00 97.38 91 ALA A O 1
ATOM 681 N N . SER A 1 92 ? -4.818 2.653 16.108 1.00 95.56 92 SER A N 1
ATOM 682 C CA . SER A 1 92 ? -6.216 3.091 16.116 1.00 95.56 92 SER A CA 1
ATOM 683 C C . SER A 1 92 ? -7.174 1.904 16.158 1.00 95.56 92 SER A C 1
ATOM 685 O O . SER A 1 92 ? -7.193 1.099 15.229 1.00 95.56 92 SER A O 1
ATOM 687 N N . ASP A 1 93 ? -8.047 1.847 17.168 1.00 96.56 93 ASP A N 1
ATOM 688 C CA . ASP A 1 93 ? -9.099 0.823 17.264 1.00 96.56 93 ASP A CA 1
ATOM 689 C C . ASP A 1 93 ? -10.023 0.827 16.037 1.00 96.56 93 ASP A C 1
ATOM 691 O O . ASP A 1 93 ? -10.399 -0.228 15.522 1.00 96.56 93 ASP A O 1
ATOM 695 N N . LYS A 1 94 ? -10.344 2.019 15.513 1.00 93.94 94 LYS A N 1
ATOM 696 C CA . LYS A 1 94 ? -11.198 2.187 14.326 1.00 93.94 94 LYS A CA 1
ATOM 697 C C . LYS A 1 94 ? -10.580 1.549 13.079 1.00 93.94 94 LYS A C 1
ATOM 699 O O . LYS A 1 94 ? -11.302 1.003 12.245 1.00 93.94 94 LYS A O 1
ATOM 704 N N . TYR A 1 95 ? -9.255 1.596 12.964 1.00 93.19 95 TYR A N 1
ATOM 705 C CA . TYR A 1 95 ? -8.510 1.076 11.817 1.00 93.19 95 TYR A CA 1
ATOM 706 C C . TYR A 1 95 ? -7.714 -0.195 12.137 1.00 93.19 95 TYR A C 1
ATOM 708 O O . TYR A 1 95 ? -6.919 -0.637 11.314 1.00 93.19 95 TYR A O 1
ATOM 716 N N . ALA A 1 96 ? -7.964 -0.847 13.278 1.00 93.88 96 ALA A N 1
ATOM 717 C CA . ALA A 1 96 ? -7.220 -2.029 13.724 1.00 93.88 96 ALA A CA 1
ATOM 718 C C . ALA A 1 96 ? -7.289 -3.210 12.738 1.00 93.88 96 ALA A C 1
ATOM 720 O O . ALA A 1 96 ? -6.461 -4.119 12.774 1.00 93.88 96 ALA A O 1
ATOM 721 N N . TRP A 1 97 ? -8.271 -3.208 11.833 1.00 91.75 97 TRP A N 1
ATOM 722 C CA . TRP A 1 97 ? -8.370 -4.188 10.758 1.00 91.75 97 TRP A CA 1
ATOM 723 C C . TRP A 1 97 ? -7.213 -4.095 9.747 1.00 91.75 97 TRP A C 1
ATOM 725 O O . TRP A 1 97 ? -6.860 -5.129 9.182 1.00 91.75 97 TRP A O 1
ATOM 735 N N . LEU A 1 98 ? -6.591 -2.920 9.573 1.00 93.81 98 LEU A N 1
ATOM 736 C CA . LEU A 1 98 ? -5.439 -2.715 8.687 1.00 93.81 98 LEU A CA 1
ATOM 737 C C . LEU A 1 98 ? -4.217 -3.526 9.125 1.00 93.81 98 LEU A C 1
ATOM 739 O O . LEU A 1 98 ? -3.523 -4.062 8.272 1.00 93.81 98 LEU A O 1
ATOM 743 N N . ASN A 1 99 ? -4.029 -3.736 10.433 1.00 95.38 99 ASN A N 1
ATOM 744 C CA . ASN A 1 99 ? -2.956 -4.587 10.974 1.00 95.38 99 ASN A CA 1
ATOM 745 C C . ASN A 1 99 ? -3.054 -6.055 10.512 1.00 95.38 99 ASN A C 1
ATOM 747 O O . ASN A 1 99 ? -2.135 -6.843 10.714 1.00 95.38 99 ASN A O 1
ATOM 751 N N . ARG A 1 100 ? -4.198 -6.453 9.941 1.00 93.75 100 ARG A N 1
ATOM 752 C CA . ARG A 1 100 ? -4.432 -7.787 9.378 1.00 93.75 100 ARG A CA 1
ATOM 753 C C . ARG A 1 100 ? -4.511 -7.771 7.856 1.00 93.75 100 ARG A C 1
ATOM 755 O O . ARG A 1 100 ? -4.627 -8.839 7.268 1.00 93.75 100 ARG A O 1
ATOM 762 N N . ALA A 1 101 ? -4.518 -6.610 7.211 1.00 92.81 101 ALA A N 1
ATOM 763 C CA . ALA A 1 101 ? -4.678 -6.516 5.769 1.00 92.81 101 ALA A CA 1
ATOM 764 C C . ALA A 1 101 ? -3.361 -6.818 5.049 1.00 92.81 101 ALA A C 1
ATOM 766 O O . ALA A 1 101 ? -2.309 -6.296 5.408 1.00 92.81 101 ALA A O 1
ATOM 767 N N . VAL A 1 102 ? -3.446 -7.629 3.995 1.00 95.00 1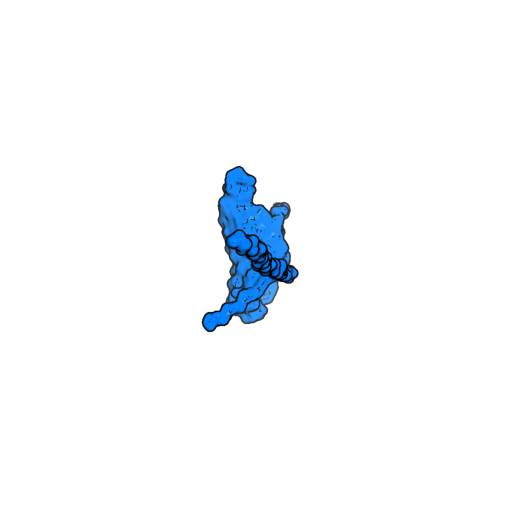02 VAL A N 1
ATOM 768 C CA . VAL A 1 102 ? -2.403 -7.736 2.971 1.00 95.00 102 VAL A CA 1
ATOM 769 C C . VAL A 1 102 ? -2.942 -7.058 1.729 1.00 95.00 102 VAL A C 1
ATOM 771 O O . VAL A 1 102 ? -4.022 -7.418 1.245 1.00 95.00 102 VAL A O 1
ATOM 774 N N . ALA A 1 103 ? -2.210 -6.073 1.229 1.00 95.25 103 ALA A N 1
ATOM 775 C CA . ALA A 1 103 ? -2.607 -5.295 0.074 1.00 95.25 103 ALA A CA 1
ATOM 776 C C . ALA A 1 103 ? -1.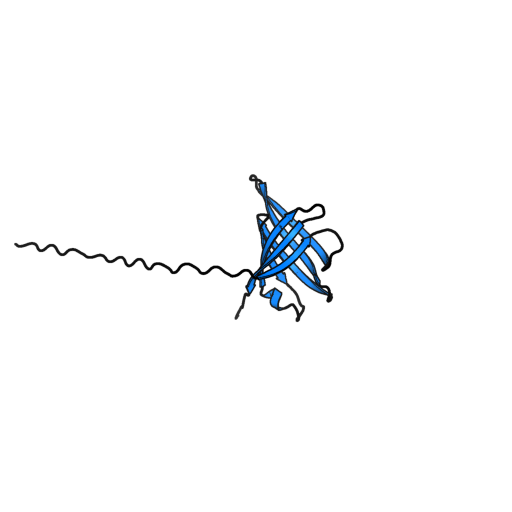557 -5.348 -1.038 1.00 95.25 103 ALA A C 1
ATOM 778 O O . ALA A 1 103 ? -0.413 -5.764 -0.852 1.00 95.25 103 ALA A O 1
ATOM 779 N N . TYR A 1 104 ? -2.003 -4.950 -2.216 1.00 96.50 104 TYR A N 1
ATOM 780 C CA . TYR A 1 104 ? -1.223 -4.779 -3.424 1.00 96.50 104 TYR A CA 1
ATOM 781 C C . TYR A 1 104 ? -1.503 -3.382 -3.955 1.00 96.50 104 TYR A C 1
ATOM 783 O O . TYR A 1 104 ? -2.654 -2.942 -3.927 1.00 96.50 104 TYR A O 1
ATOM 791 N N . ALA A 1 105 ? -0.478 -2.709 -4.452 1.00 95.38 105 ALA A N 1
ATOM 792 C CA . ALA A 1 105 ? -0.620 -1.439 -5.127 1.00 95.38 105 ALA A CA 1
ATOM 793 C C . ALA A 1 105 ? 0.051 -1.473 -6.493 1.00 95.38 105 ALA A C 1
ATOM 795 O O . ALA A 1 105 ? 1.050 -2.161 -6.705 1.00 95.38 105 ALA A O 1
ATOM 796 N N . SER A 1 106 ? -0.520 -0.702 -7.407 1.00 95.00 106 SER A N 1
ATOM 797 C CA . SER A 1 106 ? 0.058 -0.423 -8.713 1.00 95.00 106 SER A CA 1
ATOM 798 C C . SER A 1 106 ? -0.002 1.074 -8.942 1.00 95.00 106 SER A C 1
ATOM 800 O O . SER A 1 106 ? -0.982 1.724 -8.561 1.00 95.00 106 SER A O 1
ATOM 802 N N . GLY A 1 107 ? 1.050 1.632 -9.529 1.00 88.44 107 GLY A N 1
ATOM 803 C CA . GLY A 1 107 ? 1.147 3.072 -9.686 1.00 88.44 107 GLY A CA 1
ATOM 804 C C . GLY A 1 107 ? 1.978 3.546 -10.854 1.00 88.44 107 GLY A C 1
ATOM 805 O O . GLY A 1 107 ? 2.648 2.789 -11.550 1.00 88.44 107 GLY A O 1
ATOM 806 N N . ALA A 1 108 ? 1.936 4.853 -11.058 1.00 87.69 108 ALA A N 1
ATOM 807 C CA . ALA A 1 108 ? 2.705 5.517 -12.091 1.00 87.69 108 ALA A CA 1
ATOM 808 C C . ALA A 1 108 ? 3.188 6.893 -11.618 1.00 87.69 108 ALA A C 1
ATOM 810 O O . ALA A 1 108 ? 2.513 7.547 -10.813 1.00 87.69 108 ALA A O 1
ATOM 811 N N . PRO A 1 109 ? 4.328 7.371 -12.146 1.00 85.75 109 PRO A N 1
ATOM 812 C CA . PRO A 1 109 ? 4.730 8.755 -11.970 1.00 85.75 109 PRO A CA 1
ATOM 813 C C . PRO A 1 109 ? 3.671 9.721 -12.501 1.00 85.75 109 PRO A C 1
ATOM 815 O O . PRO A 1 109 ? 3.084 9.512 -13.564 1.00 85.75 109 PRO A O 1
ATOM 818 N N . THR A 1 110 ? 3.474 10.811 -11.773 1.00 86.00 110 THR A N 1
ATOM 819 C CA . THR A 1 110 ? 2.688 11.974 -12.185 1.00 86.00 110 THR A CA 1
ATOM 820 C C . THR A 1 110 ? 3.608 13.190 -12.315 1.00 86.00 110 THR A C 1
ATOM 822 O O . THR A 1 110 ? 4.819 13.090 -12.122 1.00 86.00 110 THR A O 1
ATOM 825 N N . ALA A 1 111 ? 3.051 14.354 -12.660 1.00 83.62 111 ALA A N 1
ATOM 826 C CA . ALA A 1 111 ? 3.823 15.597 -12.693 1.00 83.62 111 ALA A CA 1
ATOM 827 C C . ALA A 1 111 ? 4.390 15.984 -11.311 1.00 83.62 111 ALA A C 1
ATOM 829 O O . ALA A 1 111 ? 5.442 16.616 -11.248 1.00 83.62 111 ALA A O 1
ATOM 830 N N . ASP A 1 112 ? 3.719 15.572 -10.230 1.00 80.19 112 ASP A N 1
ATOM 831 C CA . ASP A 1 112 ? 3.957 16.075 -8.873 1.00 80.19 112 ASP A CA 1
ATOM 832 C C . ASP A 1 112 ? 4.424 14.986 -7.885 1.00 80.19 112 ASP A C 1
ATOM 834 O O . ASP A 1 112 ? 4.698 15.276 -6.718 1.00 80.19 112 ASP A O 1
ATOM 838 N N . GLY A 1 113 ? 4.512 13.726 -8.322 1.00 81.12 113 GLY A N 1
ATOM 839 C CA . GLY A 1 113 ? 4.844 12.600 -7.450 1.00 81.12 113 GLY A CA 1
ATOM 840 C C . GLY A 1 113 ? 4.539 11.241 -8.073 1.00 81.12 113 GLY A C 1
ATOM 841 O O . GLY A 1 113 ? 4.724 11.048 -9.273 1.00 81.12 113 GLY A O 1
ATOM 842 N N . ILE A 1 114 ? 4.060 10.299 -7.260 1.00 85.38 114 ILE A N 1
ATOM 843 C CA . ILE A 1 114 ? 3.618 8.966 -7.698 1.00 85.38 114 ILE A CA 1
ATOM 844 C C . ILE A 1 114 ? 2.144 8.785 -7.333 1.00 85.38 114 ILE A C 1
ATOM 846 O O . ILE A 1 114 ? 1.771 8.974 -6.180 1.00 85.38 114 ILE A O 1
ATOM 850 N N . ALA A 1 115 ? 1.305 8.388 -8.288 1.00 87.56 115 ALA A N 1
ATOM 851 C CA . ALA A 1 115 ? -0.063 7.965 -7.999 1.00 87.56 115 ALA A CA 1
ATOM 852 C C . ALA A 1 115 ? -0.112 6.443 -7.846 1.00 87.56 115 ALA A C 1
ATOM 854 O O . ALA A 1 115 ? 0.408 5.734 -8.705 1.00 87.56 115 ALA A O 1
ATOM 855 N N . LEU A 1 116 ? -0.748 5.964 -6.779 1.00 90.75 116 LEU A N 1
ATOM 856 C CA . LEU A 1 116 ? -0.949 4.551 -6.465 1.00 90.75 116 LEU A CA 1
ATOM 857 C C . LEU A 1 116 ? -2.437 4.276 -6.270 1.00 90.75 116 LEU A C 1
ATOM 859 O O . LEU A 1 116 ? -3.104 4.997 -5.528 1.00 90.75 116 LEU A O 1
ATOM 863 N N . ASP A 1 117 ? -2.924 3.192 -6.858 1.00 92.25 117 ASP A N 1
ATOM 864 C CA . ASP A 1 117 ? -4.175 2.557 -6.457 1.00 92.25 117 ASP A CA 1
ATOM 865 C C . ASP A 1 117 ? -3.845 1.337 -5.596 1.00 92.25 117 ASP A C 1
ATOM 867 O O . ASP A 1 117 ? -2.951 0.559 -5.933 1.00 92.25 117 ASP A O 1
ATOM 871 N N . VAL A 1 118 ? -4.546 1.179 -4.471 1.00 93.56 118 VAL A N 1
ATOM 872 C CA . VAL A 1 118 ? -4.273 0.135 -3.477 1.00 93.56 118 VAL A CA 1
ATOM 873 C C . VAL A 1 118 ? -5.492 -0.761 -3.306 1.00 93.56 118 VAL A C 1
ATOM 875 O O . VAL A 1 118 ? -6.602 -0.301 -3.030 1.00 93.56 118 VAL A O 1
ATOM 878 N N . TRP A 1 119 ? -5.278 -2.070 -3.414 1.00 94.19 119 TRP A N 1
ATOM 879 C CA . TRP A 1 119 ? -6.295 -3.100 -3.245 1.00 94.19 119 TRP A CA 1
ATOM 880 C C . TRP A 1 119 ? -5.908 -4.070 -2.135 1.00 94.19 119 TRP A C 1
ATOM 882 O O . TRP A 1 119 ? -4.806 -4.607 -2.101 1.00 94.19 119 TRP A O 1
ATOM 892 N N . GLN A 1 120 ? -6.854 -4.370 -1.257 1.00 92.81 120 GLN A N 1
ATOM 893 C CA . GLN A 1 120 ? -6.762 -5.467 -0.313 1.00 92.81 120 GLN A CA 1
ATOM 894 C C . GLN A 1 120 ? -6.867 -6.790 -1.065 1.00 92.81 120 GLN A C 1
ATOM 896 O O . GLN A 1 120 ? -7.845 -7.044 -1.772 1.00 92.81 120 GLN A O 1
ATOM 901 N N . VAL A 1 121 ? -5.885 -7.654 -0.839 1.00 93.50 121 VAL A N 1
ATOM 902 C CA . VAL A 1 121 ? -5.842 -9.026 -1.346 1.00 93.50 121 VAL A CA 1
ATOM 903 C C . VAL A 1 121 ? -6.477 -9.983 -0.338 1.00 93.50 121 VAL A C 1
ATOM 905 O O . VAL A 1 121 ? -7.232 -10.881 -0.709 1.00 93.50 121 VAL A O 1
ATOM 908 N N . SER A 1 122 ? -6.184 -9.812 0.954 1.00 89.25 122 SER A N 1
ATOM 909 C CA . SER A 1 122 ? -6.701 -10.691 2.007 1.00 89.25 122 SER A CA 1
ATOM 910 C C . SER A 1 122 ? -6.629 -10.061 3.401 1.00 89.25 122 SER A C 1
ATOM 912 O O . SER A 1 122 ? -6.072 -8.980 3.594 1.00 89.25 122 SER A O 1
ATOM 914 N N . LEU A 1 123 ? -7.227 -10.756 4.374 1.00 87.38 123 LEU A N 1
ATOM 915 C CA . LEU A 1 123 ? -6.993 -10.544 5.800 1.00 87.38 123 LEU A CA 1
ATOM 916 C C . LEU A 1 123 ? -6.257 -11.762 6.361 1.00 87.38 123 LEU A C 1
ATOM 918 O O . LEU A 1 123 ? -6.672 -12.898 6.125 1.00 87.38 123 LEU A O 1
ATOM 922 N N . VAL A 1 124 ? -5.202 -11.530 7.133 1.00 81.56 124 VAL A N 1
ATOM 923 C CA . VAL A 1 124 ? -4.489 -12.557 7.886 1.00 81.56 124 VAL A CA 1
ATOM 924 C C . VAL A 1 124 ? -5.124 -12.675 9.266 1.00 81.56 124 VAL A C 1
ATOM 926 O O . VAL A 1 124 ? -5.165 -11.726 10.048 1.00 81.56 124 VAL A O 1
ATOM 929 N N . PHE A 1 125 ? -5.612 -13.869 9.579 1.00 75.12 125 PHE A N 1
ATOM 930 C CA . PHE A 1 125 ? -6.068 -14.224 10.916 1.00 75.12 125 PHE A CA 1
ATOM 931 C C . PHE A 1 125 ? -5.012 -15.133 11.527 1.00 75.12 125 PHE A C 1
ATOM 933 O O . PHE A 1 125 ? -4.899 -16.294 11.141 1.00 75.12 125 PHE A O 1
ATOM 940 N N . VAL A 1 126 ? -4.211 -14.612 12.453 1.00 63.34 126 VAL A N 1
ATOM 941 C CA . VAL A 1 126 ? -3.332 -15.470 13.247 1.00 63.34 126 VAL A CA 1
ATOM 942 C C . VAL A 1 126 ? -4.126 -15.941 14.465 1.00 63.34 126 VAL A C 1
ATOM 944 O O . VAL A 1 126 ? -4.513 -15.124 15.298 1.00 63.34 126 VAL A O 1
ATOM 947 N N . SER A 1 127 ? -4.382 -17.247 14.569 1.00 51.62 127 SER A N 1
ATOM 948 C CA . SER A 1 127 ? -4.544 -17.892 15.874 1.00 51.62 127 SER A CA 1
ATOM 949 C C . SER A 1 127 ? -3.153 -18.354 16.302 1.00 51.62 127 SER A C 1
ATOM 951 O O . SER A 1 127 ? -2.635 -19.315 15.728 1.00 51.62 127 SER A O 1
ATOM 953 N N . LEU A 1 128 ? -2.521 -17.622 17.219 1.00 49.75 128 LEU A N 1
ATOM 954 C CA . LEU A 1 128 ? -1.356 -18.134 17.943 1.00 49.75 128 LEU A CA 1
ATOM 955 C C . LEU A 1 128 ? -1.822 -19.132 19.005 1.00 49.75 128 LEU A C 1
ATOM 957 O O . LEU A 1 128 ? -2.887 -18.871 19.611 1.00 49.75 128 LEU A O 1
#

Organism: NCBI:txid2587410

Sequence (128 aa):
MLAFPFPLLTLATAAVAADPTPPKLTYLYSANVTFGDTVSKIVTGMDWGLTSAGGIFSPDALYTLQTDDNATVLVFERGHAPDVQVLFETASDKYAWLNRAVAYASGAPTADGIALDVWQVSLVFVSL

pLDDT: mean 81.95, std 17.64, range [36.94, 97.62]

Foldseek 3Di:
DDDDDDPDDDPPPPPPDPDDDAFDWAWDDKDFPFPDDDQWDQPDKDWDWDQDPVRWTWIWIWTWTQHPVGWIKIWTWTDTPQKTKIAIDGPDPVVVQSNFWIKMWGWDDDPGGIMITIITRDGDDDDD